Protein AF-A0A653UJF2-F1 (afdb_monomer_lite)

Structure (mmCIF, N/CA/C/O backbone):
data_AF-A0A653UJF2-F1
#
_entry.id   AF-A0A653UJF2-F1
#
loop_
_atom_site.group_PDB
_atom_site.id
_atom_site.type_symbol
_atom_site.label_atom_id
_atom_site.label_alt_id
_atom_site.label_comp_id
_atom_site.label_asym_id
_atom_site.label_entity_id
_atom_site.label_seq_id
_atom_site.pdbx_PDB_ins_code
_atom_site.Cartn_x
_atom_site.Cartn_y
_atom_site.Cartn_z
_atom_site.occupancy
_atom_site.B_iso_or_equiv
_atom_site.auth_seq_id
_atom_site.auth_comp_id
_atom_site.auth_asym_id
_atom_site.auth_atom_id
_atom_site.pdbx_PDB_model_num
ATOM 1 N N . MET A 1 1 ? -8.933 -13.054 4.714 1.00 60.75 1 MET A N 1
ATOM 2 C CA . MET A 1 1 ? -7.842 -12.246 5.298 1.00 60.75 1 MET A CA 1
ATOM 3 C C . MET A 1 1 ? -6.927 -11.861 4.148 1.00 60.75 1 MET A C 1
ATOM 5 O O . MET A 1 1 ? -6.588 -12.759 3.382 1.00 60.75 1 MET A O 1
ATOM 9 N N . ALA A 1 2 ? -6.644 -10.573 3.933 1.00 73.62 2 ALA A N 1
ATOM 10 C CA . ALA A 1 2 ? -5.767 -10.157 2.833 1.00 73.62 2 ALA A CA 1
ATOM 11 C C . ALA A 1 2 ? -4.318 -10.549 3.148 1.00 73.62 2 ALA A C 1
ATOM 13 O O . ALA A 1 2 ? -3.875 -10.426 4.286 1.00 73.62 2 ALA A O 1
ATOM 14 N N . SER A 1 3 ? -3.590 -11.050 2.149 1.00 84.69 3 SER A N 1
ATOM 15 C CA . SER A 1 3 ? -2.179 -11.398 2.326 1.00 84.69 3 SER A CA 1
ATOM 16 C C . SER A 1 3 ? -1.283 -10.190 2.013 1.00 84.69 3 SER A C 1
ATOM 18 O O . SER A 1 3 ? -1.582 -9.455 1.064 1.00 84.69 3 SER A O 1
ATOM 20 N N . PRO A 1 4 ? -0.152 -10.011 2.722 1.00 85.06 4 PRO A N 1
ATOM 21 C CA . PRO A 1 4 ? 0.852 -9.005 2.371 1.00 85.06 4 PRO A CA 1
ATOM 22 C C . PRO A 1 4 ? 1.318 -9.118 0.913 1.00 85.06 4 PRO A C 1
ATOM 24 O O . PRO A 1 4 ? 1.471 -8.110 0.230 1.00 85.06 4 PRO A O 1
ATOM 27 N N . GLY A 1 5 ? 1.445 -10.344 0.391 1.00 89.81 5 GLY A N 1
ATOM 28 C CA . GLY A 1 5 ? 1.807 -10.592 -1.009 1.00 89.81 5 GLY A CA 1
ATOM 29 C C . GLY A 1 5 ? 0.815 -10.001 -2.016 1.00 89.81 5 GLY A C 1
ATOM 30 O O . GLY A 1 5 ? 1.224 -9.460 -3.041 1.00 89.81 5 GLY A O 1
ATOM 31 N N . SER A 1 6 ? -0.488 -10.041 -1.722 1.00 93.19 6 SER A N 1
ATOM 32 C CA . SER A 1 6 ? -1.518 -9.453 -2.591 1.00 93.19 6 SER A CA 1
ATOM 33 C C . SER A 1 6 ? -1.415 -7.927 -2.643 1.00 93.19 6 SER A C 1
ATOM 35 O O . SER A 1 6 ? -1.531 -7.347 -3.720 1.00 93.19 6 SER A O 1
ATOM 37 N N . LEU A 1 7 ? -1.144 -7.288 -1.501 1.00 95.69 7 LEU A N 1
ATOM 38 C CA . LEU A 1 7 ? -0.914 -5.843 -1.418 1.00 95.69 7 LEU A CA 1
ATOM 39 C C . LEU A 1 7 ? 0.353 -5.436 -2.177 1.00 95.69 7 LEU A C 1
ATOM 41 O O . LEU A 1 7 ? 0.313 -4.504 -2.976 1.00 95.69 7 LEU A O 1
ATOM 45 N N . ILE A 1 8 ? 1.446 -6.186 -2.005 1.00 96.06 8 ILE A N 1
ATOM 46 C CA . ILE A 1 8 ? 2.705 -5.981 -2.736 1.00 96.06 8 ILE A CA 1
ATOM 47 C C . ILE A 1 8 ? 2.483 -6.094 -4.247 1.00 96.06 8 ILE A C 1
ATOM 49 O O . ILE A 1 8 ? 2.962 -5.249 -4.998 1.00 96.06 8 ILE A O 1
ATOM 53 N N . GLY A 1 9 ? 1.729 -7.098 -4.705 1.00 94.75 9 GLY A N 1
ATOM 54 C CA . GLY A 1 9 ? 1.439 -7.282 -6.128 1.00 94.75 9 GLY A CA 1
ATOM 55 C C . GLY A 1 9 ? 0.670 -6.106 -6.738 1.00 94.75 9 GLY A C 1
ATOM 56 O O . GLY A 1 9 ? 1.023 -5.634 -7.818 1.00 94.75 9 GLY A O 1
ATOM 57 N N . LYS A 1 10 ? -0.345 -5.585 -6.033 1.00 96.62 10 LYS A N 1
ATOM 58 C CA . LYS A 1 10 ? -1.087 -4.393 -6.481 1.00 96.62 10 LYS A CA 1
ATOM 59 C C . LYS A 1 10 ? -0.224 -3.134 -6.451 1.00 96.62 10 LYS A C 1
ATOM 61 O O . LYS A 1 10 ? -0.289 -2.334 -7.379 1.00 96.62 10 LYS A O 1
ATOM 66 N N . ALA A 1 11 ? 0.625 -2.992 -5.437 1.00 96.62 11 ALA A N 1
ATOM 67 C CA . ALA A 1 11 ? 1.570 -1.889 -5.339 1.00 96.62 11 ALA A CA 1
ATOM 68 C C . ALA A 1 11 ? 2.618 -1.920 -6.467 1.00 96.62 11 ALA A C 1
ATOM 70 O O . ALA A 1 11 ? 2.899 -0.895 -7.083 1.00 96.62 11 ALA A O 1
ATOM 71 N N . GLY A 1 12 ? 3.137 -3.103 -6.807 1.00 95.25 12 GLY A N 1
ATOM 72 C CA . GLY A 1 12 ? 4.098 -3.286 -7.895 1.00 95.25 12 GLY A CA 1
ATOM 73 C C . GLY A 1 12 ? 3.529 -2.931 -9.267 1.00 95.25 12 GLY A C 1
ATOM 74 O O . GLY A 1 12 ? 4.252 -2.400 -10.111 1.00 95.25 12 GLY A O 1
ATOM 75 N N . ALA A 1 13 ? 2.224 -3.120 -9.478 1.00 94.12 13 ALA A N 1
ATOM 76 C CA . ALA A 1 13 ? 1.569 -2.767 -10.735 1.00 94.12 13 ALA A CA 1
ATOM 77 C C . ALA A 1 13 ? 1.633 -1.259 -11.059 1.00 94.12 13 ALA A C 1
ATOM 79 O O . ALA A 1 13 ? 1.620 -0.889 -12.231 1.00 94.12 13 ALA A O 1
ATOM 80 N N . LEU A 1 14 ? 1.823 -0.379 -10.063 1.00 90.38 14 LEU A N 1
ATOM 81 C CA . LEU A 1 14 ? 2.038 1.054 -10.313 1.00 90.38 14 LEU A CA 1
ATOM 82 C C . LEU A 1 14 ? 3.292 1.359 -11.139 1.00 90.38 14 LEU A C 1
ATOM 84 O O . LEU A 1 14 ? 3.365 2.420 -11.760 1.00 90.38 14 LEU A O 1
ATOM 88 N N . THR A 1 15 ? 4.267 0.451 -11.156 1.00 88.88 15 THR A N 1
ATOM 89 C CA . THR A 1 15 ? 5.520 0.624 -11.905 1.00 88.88 15 THR A CA 1
ATOM 90 C C . THR A 1 15 ? 5.361 0.390 -13.410 1.00 88.88 15 THR A C 1
ATOM 92 O O . THR A 1 15 ? 6.243 0.753 -14.187 1.00 88.88 15 THR A O 1
ATOM 95 N N . ILE A 1 16 ? 4.230 -0.169 -13.850 1.00 90.81 16 ILE A N 1
ATOM 96 C CA . ILE A 1 16 ? 3.944 -0.405 -15.266 1.00 90.81 16 ILE A CA 1
ATOM 97 C C . ILE A 1 16 ? 3.650 0.941 -15.937 1.00 90.81 16 ILE A C 1
ATOM 99 O O . ILE A 1 16 ? 2.759 1.674 -15.516 1.00 90.81 16 ILE A O 1
ATOM 103 N N . ILE A 1 17 ? 4.401 1.291 -16.985 1.00 85.62 17 ILE A N 1
ATOM 104 C CA . ILE A 1 17 ? 4.342 2.623 -17.620 1.00 85.62 17 ILE A CA 1
ATOM 105 C C . ILE A 1 17 ? 3.004 2.847 -18.345 1.00 85.62 17 ILE A C 1
ATOM 107 O O . ILE A 1 17 ? 2.346 3.865 -18.134 1.00 85.62 17 ILE A O 1
ATO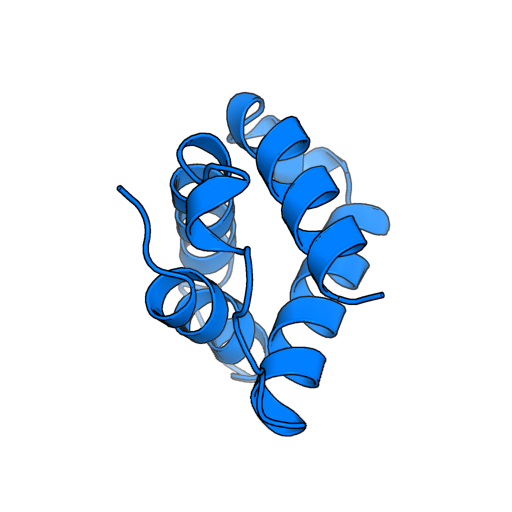M 111 N N . HIS A 1 18 ? 2.552 1.877 -19.142 1.00 87.50 18 HIS A N 1
ATOM 112 C CA . HIS A 1 18 ? 1.305 1.957 -19.910 1.00 87.50 18 HIS A CA 1
ATOM 113 C C . HIS A 1 18 ? 0.273 0.958 -19.397 1.00 87.50 18 HIS A C 1
ATOM 115 O O . HIS A 1 18 ? -0.016 -0.049 -20.037 1.00 87.50 18 HIS A O 1
ATOM 121 N N . ASP A 1 19 ? -0.268 1.249 -18.221 1.00 88.31 19 ASP A N 1
ATOM 122 C CA . ASP A 1 19 ? -1.306 0.437 -17.600 1.00 88.31 19 ASP A CA 1
ATOM 123 C C . ASP A 1 19 ? -2.672 1.131 -17.672 1.00 88.31 19 ASP A C 1
ATOM 125 O O . ASP A 1 19 ? -2.907 2.145 -17.007 1.00 88.31 19 ASP A O 1
ATOM 129 N N . SER A 1 20 ? -3.576 0.574 -18.482 1.00 90.44 20 SER A N 1
ATOM 130 C CA . SER A 1 20 ? -4.964 1.035 -18.608 1.00 90.44 20 SER A CA 1
ATOM 131 C C . SER A 1 20 ? -5.833 0.671 -17.399 1.00 90.44 20 SER A C 1
ATOM 133 O O . SER A 1 20 ? -6.918 1.227 -17.244 1.00 90.44 20 SER A O 1
ATOM 135 N N . LEU A 1 21 ? -5.364 -0.227 -16.527 1.00 92.19 21 LEU A N 1
ATOM 136 C CA . LEU A 1 21 ? -6.057 -0.691 -15.323 1.00 92.19 21 LEU A CA 1
ATOM 137 C C . LEU A 1 21 ? -5.466 -0.105 -14.035 1.00 92.19 21 LEU A C 1
ATOM 139 O O . LEU A 1 21 ? -5.820 -0.540 -12.939 1.00 92.19 21 LEU A O 1
ATOM 143 N N . ARG A 1 22 ? -4.624 0.928 -14.143 1.00 92.56 22 ARG A N 1
ATOM 144 C CA . ARG A 1 22 ? -3.923 1.540 -13.006 1.00 92.56 22 ARG A CA 1
ATOM 145 C C . ARG A 1 22 ? -4.856 1.937 -11.862 1.00 92.56 22 ARG A C 1
ATOM 147 O O . ARG A 1 22 ? -4.531 1.683 -10.706 1.00 92.56 22 ARG A O 1
ATOM 154 N N . GLN A 1 23 ? -6.009 2.538 -12.175 1.00 93.62 23 GLN A N 1
ATOM 155 C CA . GLN A 1 23 ? -6.998 2.915 -11.158 1.00 93.62 23 GLN A CA 1
ATOM 156 C C . GLN A 1 23 ? -7.551 1.680 -10.444 1.00 93.62 23 GLN A C 1
ATOM 158 O O . GLN A 1 23 ? -7.520 1.617 -9.223 1.00 93.62 23 GLN A O 1
ATOM 163 N N . ARG A 1 24 ? -7.911 0.633 -11.194 1.00 94.25 24 ARG A N 1
ATOM 164 C CA . ARG A 1 24 ? -8.369 -0.636 -10.618 1.00 94.25 24 ARG A CA 1
ATOM 165 C C . ARG A 1 24 ? -7.338 -1.240 -9.661 1.00 94.25 24 ARG A C 1
ATOM 167 O O . ARG A 1 24 ? -7.715 -1.837 -8.662 1.00 94.25 24 ARG A O 1
ATOM 174 N N . HIS A 1 25 ? -6.040 -1.117 -9.938 1.00 95.88 25 HIS A N 1
ATOM 175 C CA . HIS A 1 25 ? -5.010 -1.600 -9.013 1.00 95.88 25 HIS A CA 1
ATOM 176 C C . HIS A 1 25 ? -4.947 -0.805 -7.709 1.00 95.88 25 HIS A C 1
ATOM 178 O O . HIS A 1 25 ? -4.684 -1.404 -6.668 1.00 95.88 25 HIS A O 1
ATOM 184 N N . ILE A 1 26 ? -5.218 0.500 -7.759 1.00 95.88 26 ILE A N 1
ATOM 185 C CA . ILE A 1 26 ? -5.354 1.342 -6.568 1.00 95.88 26 ILE A CA 1
ATOM 186 C C . ILE A 1 26 ? -6.600 0.933 -5.779 1.00 95.88 26 ILE A C 1
ATOM 188 O O . ILE A 1 26 ? -6.495 0.671 -4.584 1.00 95.88 26 ILE A O 1
ATOM 192 N N . ASP A 1 27 ? -7.745 0.783 -6.442 1.00 96.00 27 ASP A N 1
ATOM 193 C CA . ASP A 1 27 ? -9.006 0.421 -5.783 1.00 96.00 27 ASP A CA 1
ATOM 194 C C . ASP A 1 27 ? -8.921 -0.975 -5.147 1.00 96.00 27 ASP A C 1
ATOM 196 O O . ASP A 1 27 ? -9.308 -1.179 -3.994 1.00 96.00 27 ASP A O 1
ATOM 200 N N . ASP A 1 28 ? -8.335 -1.939 -5.866 1.00 95.88 28 ASP A N 1
ATOM 201 C CA . ASP A 1 28 ? -8.071 -3.284 -5.356 1.00 95.88 28 ASP A CA 1
ATOM 202 C C . ASP A 1 28 ? -7.100 -3.241 -4.162 1.00 95.88 28 ASP A C 1
ATOM 204 O O . ASP A 1 28 ? -7.278 -3.981 -3.194 1.00 95.88 28 ASP A O 1
ATOM 208 N N . PHE A 1 29 ? -6.064 -2.394 -4.212 1.00 97.25 29 PHE A N 1
ATOM 209 C CA . PHE A 1 29 ? -5.126 -2.212 -3.102 1.00 97.25 29 PHE A CA 1
ATOM 210 C C . PHE A 1 29 ? -5.837 -1.659 -1.865 1.00 97.25 29 PHE A C 1
ATOM 212 O O . PHE A 1 29 ? -5.674 -2.218 -0.782 1.00 97.25 29 PHE A O 1
ATOM 219 N N . LEU A 1 30 ? -6.659 -0.618 -2.020 1.00 97.31 30 LEU A N 1
ATOM 220 C CA . LEU A 1 30 ? -7.437 -0.028 -0.929 1.00 97.31 30 LEU A CA 1
ATOM 221 C C . LEU A 1 30 ? -8.449 -1.023 -0.352 1.00 97.31 30 LEU A C 1
ATOM 223 O O . LEU A 1 30 ? -8.563 -1.149 0.865 1.00 97.31 30 LEU A O 1
ATOM 227 N N . THR A 1 31 ? -9.112 -1.802 -1.208 1.00 95.88 31 THR A N 1
ATOM 228 C CA . THR A 1 31 ? -10.039 -2.867 -0.796 1.00 95.88 31 THR A CA 1
ATOM 229 C C . THR A 1 31 ? -9.324 -3.946 0.020 1.00 95.88 31 THR A C 1
ATOM 231 O O . THR A 1 31 ? -9.824 -4.398 1.050 1.00 95.88 31 THR A O 1
ATOM 234 N N . LEU A 1 32 ? -8.126 -4.361 -0.405 1.00 96.12 32 LEU A N 1
ATOM 235 C CA . LEU A 1 32 ? -7.308 -5.313 0.349 1.00 96.12 32 LEU A CA 1
ATOM 236 C C . LEU A 1 32 ? -6.801 -4.709 1.664 1.00 96.12 32 LEU A C 1
ATOM 238 O O . LEU A 1 32 ? -6.776 -5.403 2.680 1.00 96.12 32 LEU A O 1
ATOM 242 N N . ALA A 1 33 ? -6.424 -3.429 1.656 1.00 95.94 33 ALA A N 1
ATOM 243 C CA . ALA A 1 33 ? -5.984 -2.712 2.845 1.00 95.94 33 ALA A CA 1
ATOM 244 C C . ALA A 1 33 ? -7.118 -2.611 3.876 1.00 95.94 33 ALA A C 1
ATOM 246 O O . ALA A 1 33 ? -6.876 -2.846 5.056 1.00 95.94 33 ALA A O 1
ATOM 247 N N . ALA A 1 34 ? -8.362 -2.383 3.449 1.00 95.38 34 ALA A N 1
ATOM 248 C CA . ALA A 1 34 ? -9.526 -2.292 4.336 1.00 95.38 34 ALA A CA 1
ATOM 249 C C . ALA A 1 34 ? -9.731 -3.541 5.216 1.00 95.38 34 ALA A C 1
ATOM 251 O O . ALA A 1 34 ? -10.298 -3.462 6.304 1.00 95.38 34 ALA A O 1
ATOM 252 N N . VAL A 1 35 ? -9.254 -4.706 4.767 1.00 94.62 35 VAL A N 1
ATOM 253 C CA . VAL A 1 35 ? -9.404 -5.981 5.485 1.00 94.62 35 VAL A CA 1
ATOM 254 C C . VAL A 1 35 ? -8.089 -6.529 6.046 1.00 94.62 35 VAL A C 1
ATOM 256 O O . VAL A 1 35 ? -8.074 -7.660 6.548 1.00 94.62 35 VAL A O 1
ATOM 259 N N . VAL A 1 36 ? -6.991 -5.766 5.967 1.00 93.12 36 VAL A N 1
ATOM 260 C CA . VAL A 1 36 ? -5.700 -6.157 6.544 1.00 93.12 36 VAL A CA 1
ATOM 261 C C . VAL A 1 36 ? -5.696 -5.909 8.050 1.00 93.12 36 VAL A C 1
ATOM 263 O O . VAL A 1 36 ? -6.071 -4.842 8.539 1.00 93.12 36 VAL A O 1
ATOM 266 N N . ARG A 1 37 ? -5.260 -6.904 8.816 1.00 93.00 37 ARG A N 1
ATOM 267 C CA . ARG A 1 37 ? -5.147 -6.817 10.274 1.00 93.00 37 ARG A CA 1
ATOM 268 C C . ARG A 1 37 ? -3.690 -6.662 10.678 1.00 93.00 37 ARG A C 1
ATOM 270 O O . ARG A 1 37 ? -2.781 -7.118 9.994 1.00 93.00 37 ARG A O 1
ATOM 277 N N . ALA A 1 38 ? -3.454 -6.104 11.863 1.00 91.00 38 ALA A N 1
ATOM 278 C CA . ALA A 1 38 ? -2.104 -6.016 12.427 1.00 91.00 38 ALA A CA 1
ATOM 279 C C . ALA A 1 38 ? -1.433 -7.397 12.594 1.00 91.00 38 ALA A C 1
ATOM 281 O O . ALA A 1 38 ? -0.213 -7.506 12.491 1.00 91.00 38 ALA A O 1
ATOM 282 N N . SER A 1 39 ? -2.220 -8.457 12.824 1.00 92.38 39 SER A N 1
ATOM 283 C CA . SER A 1 39 ? -1.734 -9.845 12.853 1.00 92.38 39 SER A CA 1
ATOM 284 C C . SER A 1 39 ? -1.130 -10.298 11.529 1.00 92.38 39 SER A C 1
ATOM 286 O O . SER A 1 39 ? -0.227 -11.125 11.538 1.00 92.38 39 SER A O 1
ATOM 288 N N . ASP A 1 40 ? -1.610 -9.749 10.415 1.00 90.75 40 ASP A N 1
ATOM 289 C CA . ASP A 1 40 ? -1.243 -10.170 9.060 1.00 90.75 40 ASP A CA 1
ATOM 290 C C . ASP A 1 40 ? 0.091 -9.544 8.638 1.00 90.75 40 ASP A C 1
ATOM 292 O O . ASP A 1 40 ? 0.768 -10.053 7.750 1.00 90.75 40 ASP A O 1
ATOM 296 N N . LEU A 1 41 ? 0.464 -8.441 9.296 1.00 90.38 41 LEU A N 1
ATOM 297 C CA . LEU A 1 41 ? 1.687 -7.673 9.061 1.00 90.38 41 LEU A CA 1
ATOM 298 C C . LEU A 1 41 ? 2.796 -8.009 10.068 1.00 90.38 41 LEU A C 1
ATOM 300 O O . LEU A 1 41 ? 3.966 -7.696 9.847 1.00 90.38 41 LEU A O 1
ATOM 304 N N . ARG A 1 42 ? 2.453 -8.641 11.195 1.00 88.69 42 ARG A N 1
ATOM 305 C CA . ARG A 1 42 ? 3.410 -8.948 12.260 1.00 88.69 42 ARG A CA 1
ATOM 306 C C . ARG A 1 42 ? 4.426 -9.988 11.790 1.00 88.69 42 ARG A C 1
ATOM 308 O O . ARG A 1 42 ? 4.059 -11.089 11.398 1.00 88.69 42 ARG A O 1
ATOM 315 N N . GLY A 1 43 ? 5.712 -9.658 11.912 1.00 86.81 43 GLY A N 1
ATOM 316 C CA . GLY A 1 43 ? 6.806 -10.568 11.558 1.00 86.81 43 GLY A CA 1
ATOM 317 C C . GLY A 1 43 ? 7.010 -10.747 10.052 1.00 86.81 43 GLY A C 1
ATOM 318 O O . GLY A 1 43 ? 7.815 -11.585 9.651 1.00 86.81 43 GLY A O 1
ATOM 319 N N . VAL A 1 44 ? 6.313 -9.967 9.219 1.00 89.31 44 VAL A N 1
ATOM 320 C CA . VAL A 1 44 ? 6.541 -9.957 7.774 1.00 89.31 44 VAL A CA 1
ATOM 321 C C . VAL A 1 44 ? 7.898 -9.317 7.494 1.00 89.31 44 VAL A C 1
ATOM 323 O O . VAL A 1 44 ? 8.180 -8.203 7.930 1.00 89.31 44 VAL A O 1
ATOM 326 N N . SER A 1 45 ? 8.743 -10.032 6.754 1.00 90.50 45 SER A N 1
ATOM 327 C CA . SER A 1 45 ? 9.995 -9.501 6.226 1.00 90.50 45 SER A CA 1
ATOM 328 C C . SER A 1 45 ? 9.809 -9.200 4.746 1.00 90.50 45 SER A C 1
ATOM 330 O O . SER A 1 45 ? 9.573 -10.106 3.950 1.00 90.50 45 SER A O 1
ATOM 332 N N . TYR A 1 46 ? 9.888 -7.921 4.395 1.00 91.19 46 TYR A N 1
ATOM 333 C CA . TYR A 1 46 ? 9.779 -7.461 3.017 1.00 91.19 46 TYR A CA 1
ATOM 334 C C . TYR A 1 46 ? 11.155 -7.437 2.356 1.00 91.19 46 TYR A C 1
ATOM 336 O O . TYR A 1 46 ? 12.111 -6.886 2.914 1.00 91.19 46 TYR A O 1
ATOM 344 N N . LYS A 1 47 ? 11.248 -7.956 1.132 1.00 95.25 47 LYS A N 1
ATOM 345 C CA . LYS A 1 47 ? 12.425 -7.731 0.284 1.00 95.25 47 LYS A CA 1
ATOM 346 C C . LYS A 1 47 ? 12.521 -6.244 -0.088 1.00 95.25 47 LYS A C 1
ATOM 348 O O . LYS A 1 47 ? 11.487 -5.579 -0.155 1.00 95.25 47 LYS A O 1
ATOM 353 N N . PRO A 1 48 ? 13.718 -5.721 -0.412 1.00 95.25 48 PRO A N 1
ATOM 354 C CA . PRO A 1 48 ? 13.886 -4.313 -0.783 1.00 95.25 48 PRO A CA 1
ATOM 355 C C . PRO A 1 48 ? 12.901 -3.835 -1.863 1.00 95.25 48 PRO A C 1
ATOM 357 O O . PRO A 1 48 ? 12.164 -2.884 -1.634 1.00 95.25 48 PRO A O 1
ATOM 360 N N . ALA A 1 49 ? 12.769 -4.577 -2.968 1.00 94.62 49 ALA A N 1
ATOM 361 C CA . ALA A 1 49 ? 11.840 -4.228 -4.047 1.00 94.62 49 ALA A CA 1
ATOM 362 C C . ALA A 1 49 ? 10.360 -4.215 -3.612 1.00 94.62 49 ALA A C 1
ATOM 364 O O . ALA A 1 49 ? 9.573 -3.402 -4.087 1.00 94.62 49 ALA A O 1
ATOM 365 N N . GLU A 1 50 ? 9.969 -5.096 -2.687 1.00 95.50 50 GLU A N 1
ATOM 366 C CA . GLU A 1 50 ? 8.599 -5.151 -2.162 1.00 95.50 50 GLU A CA 1
ATOM 367 C C . GLU A 1 50 ? 8.306 -3.927 -1.284 1.00 95.50 50 GLU A C 1
ATOM 369 O O . GLU A 1 50 ? 7.214 -3.359 -1.366 1.00 95.50 50 GLU A O 1
ATOM 374 N N . ARG A 1 51 ? 9.298 -3.482 -0.495 1.00 95.25 51 ARG A N 1
ATOM 375 C CA . ARG A 1 51 ? 9.213 -2.225 0.264 1.00 95.25 51 ARG A CA 1
ATOM 376 C C . ARG A 1 51 ? 9.084 -1.034 -0.671 1.00 95.25 51 ARG A C 1
ATOM 378 O O . ARG A 1 51 ? 8.223 -0.200 -0.427 1.00 95.25 51 ARG A O 1
ATOM 385 N N . ASP A 1 52 ? 9.873 -0.980 -1.742 1.00 95.69 52 ASP A N 1
ATOM 386 C CA . ASP A 1 52 ? 9.825 0.118 -2.714 1.00 95.69 52 ASP A CA 1
ATOM 387 C C . ASP A 1 52 ? 8.459 0.203 -3.406 1.00 95.69 52 ASP A C 1
ATOM 389 O O . ASP A 1 52 ? 7.898 1.288 -3.556 1.00 95.69 52 ASP A O 1
ATOM 393 N N . HIS A 1 53 ? 7.879 -0.941 -3.784 1.00 96.50 53 HIS A N 1
ATOM 394 C CA . HIS A 1 53 ? 6.530 -0.994 -4.347 1.00 96.50 53 HIS A CA 1
ATOM 395 C C . HIS A 1 53 ? 5.489 -0.435 -3.378 1.00 96.50 53 HIS A C 1
ATOM 397 O O . HIS A 1 53 ? 4.713 0.449 -3.753 1.00 96.50 53 HIS A O 1
ATOM 403 N N . LEU A 1 54 ? 5.489 -0.916 -2.132 1.00 96.44 54 LEU A N 1
ATOM 404 C CA . LEU A 1 54 ? 4.558 -0.441 -1.112 1.00 96.44 54 LEU A CA 1
ATOM 405 C C . LEU A 1 54 ? 4.772 1.049 -0.814 1.00 96.44 54 LEU A C 1
ATOM 407 O O . LEU A 1 54 ? 3.804 1.801 -0.797 1.00 96.44 54 LEU A O 1
ATOM 411 N N . ALA A 1 55 ? 6.017 1.500 -0.657 1.00 95.62 55 ALA A N 1
ATOM 412 C CA . ALA A 1 55 ? 6.348 2.901 -0.413 1.00 95.62 55 ALA A CA 1
ATOM 413 C C . ALA A 1 55 ? 5.866 3.816 -1.548 1.00 95.62 55 ALA A C 1
ATOM 415 O O . ALA A 1 55 ? 5.322 4.884 -1.277 1.00 95.62 55 ALA A O 1
ATOM 416 N N . ASN A 1 56 ? 5.993 3.387 -2.806 1.00 95.56 56 ASN A N 1
ATOM 417 C CA . ASN A 1 56 ? 5.498 4.143 -3.954 1.00 95.56 56 ASN A CA 1
ATOM 418 C C . ASN A 1 56 ? 3.961 4.258 -3.948 1.00 95.56 56 ASN A C 1
ATOM 420 O O . ASN A 1 56 ? 3.423 5.354 -4.091 1.00 95.56 56 ASN A O 1
ATOM 424 N N . MET A 1 57 ? 3.245 3.152 -3.704 1.00 96.81 57 MET A N 1
ATOM 425 C CA . MET A 1 57 ? 1.779 3.171 -3.568 1.00 96.81 57 MET A CA 1
ATOM 426 C C . MET A 1 57 ? 1.327 4.085 -2.424 1.00 96.81 57 MET A C 1
ATOM 428 O O . MET A 1 57 ? 0.463 4.936 -2.618 1.00 96.81 57 MET A O 1
ATOM 432 N N . LEU A 1 58 ? 1.940 3.955 -1.246 1.00 96.12 58 LEU A N 1
ATOM 433 C CA . LEU A 1 58 ? 1.606 4.775 -0.080 1.00 96.12 58 LEU A CA 1
ATOM 434 C C . LEU A 1 58 ? 1.926 6.256 -0.312 1.00 96.12 58 LEU A C 1
ATOM 436 O O . LEU A 1 58 ? 1.119 7.115 0.031 1.00 96.12 58 LEU A O 1
ATOM 440 N N . GLY A 1 59 ? 3.068 6.563 -0.933 1.00 95.25 59 GLY A N 1
ATOM 441 C CA . GLY A 1 59 ? 3.437 7.928 -1.303 1.00 95.25 59 GLY A CA 1
ATOM 442 C C . GLY A 1 59 ? 2.446 8.541 -2.288 1.00 95.25 59 GLY A C 1
ATOM 443 O O . GLY A 1 59 ?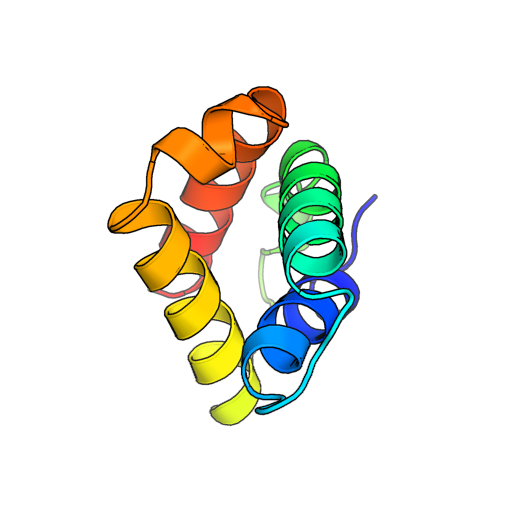 2.069 9.702 -2.146 1.00 95.25 59 GLY A O 1
ATOM 444 N N . ARG A 1 60 ? 1.956 7.753 -3.249 1.00 94.94 60 ARG A N 1
ATOM 445 C CA . ARG A 1 60 ? 0.918 8.202 -4.176 1.00 94.94 60 ARG A CA 1
ATOM 446 C C . ARG A 1 60 ? -0.394 8.524 -3.464 1.00 94.94 60 ARG A C 1
ATOM 448 O O . ARG A 1 60 ? -0.935 9.603 -3.672 1.00 94.94 60 ARG A O 1
ATOM 455 N N . LEU A 1 61 ? -0.869 7.631 -2.597 1.00 95.56 61 LEU A N 1
ATOM 456 C CA . LEU A 1 61 ? -2.094 7.846 -1.817 1.00 95.56 61 LEU A CA 1
ATOM 457 C C . LEU A 1 61 ? -1.981 9.049 -0.868 1.00 95.56 61 LEU A C 1
ATOM 459 O O . LEU A 1 61 ? -2.961 9.756 -0.662 1.00 95.56 61 LEU A O 1
ATOM 463 N N . ALA A 1 62 ? -0.788 9.315 -0.331 1.00 94.75 62 ALA A N 1
ATOM 464 C CA . ALA A 1 62 ? -0.534 10.499 0.487 1.00 94.75 62 ALA A CA 1
ATOM 465 C C . ALA A 1 62 ? -0.583 11.808 -0.324 1.00 94.75 62 ALA A C 1
ATOM 467 O O . ALA A 1 62 ? -1.053 12.824 0.184 1.00 94.75 62 ALA A O 1
ATOM 468 N N . ASN A 1 63 ? -0.111 11.788 -1.574 1.00 95.81 63 ASN A N 1
ATOM 469 C CA . ASN A 1 63 ? -0.077 12.964 -2.451 1.00 95.81 63 ASN A CA 1
ATOM 470 C C . ASN A 1 63 ? -1.395 13.206 -3.207 1.00 95.81 63 ASN A C 1
ATOM 472 O O . ASN A 1 63 ? -1.656 14.323 -3.647 1.00 95.81 63 ASN A O 1
ATOM 476 N N . GLU A 1 64 ? -2.219 12.172 -3.369 1.00 94.62 64 GLU A N 1
ATOM 477 C CA . GLU A 1 64 ? -3.496 12.210 -4.084 1.00 94.62 64 GLU A CA 1
ATOM 478 C C . GLU A 1 64 ? -4.627 11.667 -3.181 1.00 94.62 64 GLU A C 1
ATOM 480 O O . GLU A 1 64 ? -5.173 10.594 -3.455 1.00 94.62 64 GLU A O 1
ATOM 485 N N . PRO A 1 65 ? -4.999 12.369 -2.091 1.00 91.69 65 PRO A N 1
ATOM 486 C CA . PRO A 1 65 ? -5.961 11.864 -1.106 1.00 91.69 65 PRO A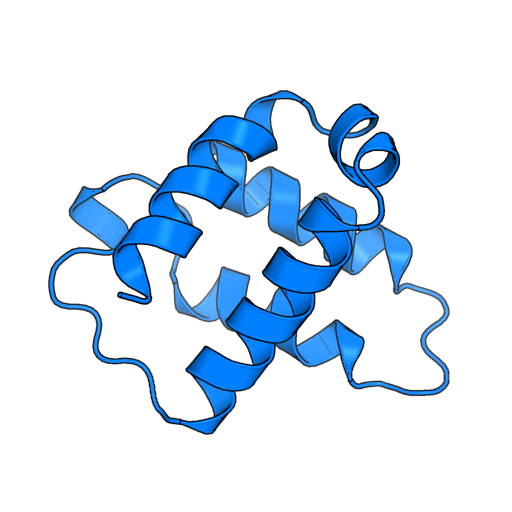 CA 1
ATOM 487 C C . PRO A 1 65 ? -7.344 11.566 -1.699 1.00 91.69 65 PRO A C 1
ATOM 489 O O . PRO A 1 65 ? -8.025 10.663 -1.216 1.00 91.69 65 PRO A O 1
ATOM 492 N N . GLN A 1 66 ? -7.723 12.235 -2.794 1.00 93.44 66 GLN A N 1
ATOM 493 C CA . GLN A 1 66 ? -8.951 11.950 -3.540 1.00 93.44 66 GLN A CA 1
ATOM 494 C C . GLN A 1 66 ? -9.034 10.501 -4.059 1.00 93.44 66 GLN A C 1
ATOM 496 O O . GLN A 1 66 ? -10.124 9.990 -4.299 1.00 93.44 66 GLN A O 1
ATOM 501 N N . LEU A 1 67 ? -7.903 9.798 -4.212 1.00 92.19 67 LEU A N 1
ATOM 502 C CA . LEU A 1 67 ? -7.903 8.378 -4.583 1.00 92.19 67 LEU A CA 1
ATOM 503 C C . LEU A 1 67 ? -8.485 7.494 -3.472 1.00 92.19 67 LEU A C 1
ATOM 505 O O . LEU A 1 67 ? -9.063 6.452 -3.765 1.00 92.19 67 LEU A O 1
ATOM 509 N N . MET A 1 68 ? -8.362 7.908 -2.208 1.00 92.19 68 MET A N 1
ATOM 510 C CA . MET A 1 68 ? -8.914 7.174 -1.066 1.00 92.19 68 MET A CA 1
ATOM 511 C C . MET A 1 68 ? -10.417 7.412 -0.876 1.00 92.19 68 MET A C 1
ATOM 513 O O . MET A 1 68 ? -11.064 6.627 -0.190 1.00 92.19 68 MET A O 1
ATOM 517 N N . GLU A 1 69 ? -11.002 8.436 -1.507 1.00 90.56 69 GLU A N 1
ATOM 518 C CA . GLU A 1 69 ? -12.449 8.703 -1.439 1.00 90.56 69 GLU A CA 1
ATOM 519 C C . GLU A 1 69 ? -13.283 7.601 -2.108 1.00 90.56 69 GLU A C 1
ATOM 521 O O . GLU A 1 69 ? -14.446 7.408 -1.762 1.00 90.56 69 GLU A O 1
ATOM 526 N N . GLN A 1 70 ? -12.689 6.849 -3.041 1.00 86.31 70 GLN A N 1
ATOM 527 C CA . GLN A 1 70 ? -13.362 5.756 -3.750 1.00 86.31 70 GLN A CA 1
ATOM 528 C C . GLN A 1 70 ? -13.531 4.502 -2.884 1.00 86.31 70 GLN A C 1
ATOM 530 O O . GLN A 1 70 ? -14.463 3.730 -3.102 1.00 86.31 70 GLN A O 1
ATOM 535 N N . VAL A 1 71 ? -12.642 4.306 -1.903 1.00 90.94 71 VAL A N 1
ATOM 536 C CA . VAL A 1 71 ? -12.682 3.191 -0.944 1.00 90.94 71 VAL A CA 1
ATOM 537 C C . VAL A 1 71 ? -12.282 3.716 0.446 1.00 90.94 71 VAL A C 1
ATOM 539 O O . VAL A 1 71 ? -11.151 3.487 0.895 1.00 90.94 71 VAL A O 1
ATOM 542 N N . PRO A 1 72 ? -13.179 4.450 1.136 1.00 89.19 72 PRO A N 1
ATOM 543 C CA . PRO A 1 72 ? -12.867 5.110 2.406 1.00 89.19 72 PRO A CA 1
ATOM 544 C C . PRO A 1 72 ? -12.385 4.149 3.501 1.00 89.19 72 PRO A C 1
ATOM 546 O O . PRO A 1 72 ? -11.533 4.499 4.319 1.00 89.19 72 PRO A O 1
ATOM 549 N N . GLU A 1 73 ? -12.881 2.911 3.498 1.00 90.06 73 GLU A N 1
ATOM 550 C CA . GLU A 1 73 ? -12.519 1.862 4.454 1.00 90.06 73 GLU A CA 1
ATOM 551 C C . GLU A 1 73 ? -11.038 1.456 4.352 1.00 90.06 73 GLU A C 1
ATOM 553 O O . GLU A 1 73 ? -10.465 0.928 5.306 1.00 90.06 73 GLU A O 1
ATOM 558 N N . GLY A 1 74 ? -10.391 1.727 3.213 1.00 91.62 74 GLY A N 1
ATOM 559 C CA . GLY A 1 74 ? -8.982 1.418 2.979 1.00 91.62 74 GLY A CA 1
ATOM 560 C C . GLY A 1 74 ? -8.013 2.281 3.789 1.00 91.62 74 GLY A C 1
ATOM 561 O O . GLY A 1 74 ? -6.901 1.832 4.069 1.00 91.62 74 GLY A O 1
ATOM 562 N N . ALA A 1 75 ? -8.418 3.485 4.210 1.00 92.94 75 ALA A N 1
ATOM 563 C CA . ALA A 1 75 ? -7.527 4.470 4.829 1.00 92.94 75 ALA A CA 1
ATOM 564 C C . ALA A 1 75 ? -6.874 3.966 6.130 1.00 92.94 75 ALA A C 1
ATOM 566 O O . ALA A 1 75 ? -5.675 4.141 6.350 1.00 92.94 75 ALA A O 1
ATOM 567 N N . GLU A 1 76 ? -7.635 3.274 6.980 1.00 91.81 76 GLU A N 1
ATOM 568 C CA . GLU A 1 76 ? -7.102 2.721 8.230 1.00 91.81 76 GLU A CA 1
ATOM 569 C C . GLU A 1 76 ? -6.095 1.585 7.963 1.00 91.81 76 GLU A C 1
ATOM 571 O O . GLU A 1 76 ? -5.074 1.453 8.640 1.00 91.81 76 GLU A O 1
ATOM 576 N N . GLY A 1 77 ? -6.356 0.765 6.942 1.00 93.44 77 GLY A N 1
ATOM 577 C CA . GLY A 1 77 ? -5.438 -0.277 6.484 1.00 93.44 77 GLY A CA 1
ATOM 578 C C . GLY A 1 77 ? -4.141 0.280 5.900 1.00 93.44 77 GLY A C 1
ATOM 579 O O . GLY A 1 77 ? -3.060 -0.237 6.187 1.00 93.44 77 GLY A O 1
ATOM 580 N N . VAL A 1 78 ? -4.243 1.362 5.127 1.00 95.50 78 VAL A N 1
ATOM 581 C CA . VAL A 1 78 ? -3.106 2.110 4.570 1.00 95.50 78 VAL A CA 1
ATOM 582 C C . VAL A 1 78 ? -2.190 2.611 5.687 1.00 95.50 78 VAL A C 1
ATOM 584 O O . VAL A 1 78 ? -0.975 2.425 5.607 1.00 95.50 78 VAL A O 1
ATOM 587 N N . GLU A 1 79 ? -2.750 3.155 6.769 1.00 94.00 79 GLU A N 1
ATOM 588 C CA . GLU A 1 79 ? -1.946 3.616 7.906 1.00 94.00 79 GLU A CA 1
ATOM 589 C C . GLU A 1 79 ? -1.238 2.459 8.627 1.00 94.00 79 GLU A C 1
ATOM 591 O O . GLU A 1 79 ? -0.049 2.550 8.941 1.00 94.00 79 GLU A O 1
ATOM 596 N N . ARG A 1 80 ? -1.911 1.315 8.817 1.00 93.62 80 ARG A N 1
ATOM 597 C CA . ARG A 1 80 ? -1.266 0.107 9.369 1.00 93.62 80 ARG A CA 1
ATOM 598 C C . ARG A 1 80 ? -0.101 -0.367 8.501 1.00 93.62 80 ARG A C 1
ATOM 600 O O . ARG A 1 80 ? 0.944 -0.741 9.035 1.00 93.62 80 ARG A O 1
ATOM 607 N N . LEU A 1 81 ? -0.264 -0.340 7.178 1.00 93.81 81 LEU A N 1
ATOM 608 C CA . LEU A 1 81 ? 0.799 -0.697 6.238 1.00 93.81 81 LEU A CA 1
ATOM 609 C C . LEU A 1 81 ? 1.980 0.264 6.347 1.00 93.81 81 LEU A C 1
ATOM 611 O O .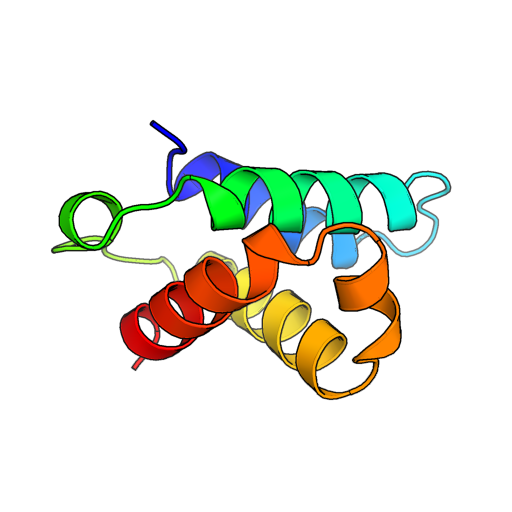 LEU A 1 81 ? 3.116 -0.199 6.441 1.00 93.81 81 LEU A O 1
ATOM 615 N N . ARG A 1 82 ? 1.717 1.573 6.427 1.00 93.19 82 ARG A N 1
ATOM 616 C CA . ARG A 1 82 ? 2.746 2.601 6.628 1.00 93.19 82 ARG A CA 1
ATOM 617 C C . ARG A 1 82 ? 3.554 2.355 7.901 1.00 93.19 82 ARG A C 1
ATOM 619 O O . ARG A 1 82 ? 4.776 2.437 7.865 1.00 93.19 82 ARG A O 1
ATOM 626 N N . ILE A 1 83 ? 2.889 2.003 9.002 1.00 91.56 83 ILE A N 1
ATOM 627 C CA . ILE A 1 83 ? 3.550 1.653 10.267 1.00 91.56 83 ILE A CA 1
ATOM 628 C C . ILE A 1 83 ? 4.396 0.384 10.111 1.00 91.56 83 ILE A C 1
ATOM 630 O O . ILE A 1 83 ? 5.519 0.355 10.595 1.00 91.56 83 ILE A O 1
ATOM 634 N N . SER A 1 84 ? 3.900 -0.642 9.411 1.00 90.06 84 SER A N 1
ATOM 635 C CA . SER A 1 84 ? 4.628 -1.911 9.226 1.00 90.06 84 SER A CA 1
ATOM 636 C C . SER A 1 84 ? 5.902 -1.808 8.376 1.00 90.06 84 SER A C 1
ATOM 638 O O . SER A 1 84 ? 6.703 -2.741 8.357 1.00 90.06 84 SER A O 1
ATOM 640 N N . LEU A 1 85 ? 6.072 -0.702 7.644 1.00 87.50 85 LEU A N 1
ATOM 641 C CA . LEU A 1 85 ? 7.256 -0.419 6.833 1.00 87.50 85 LEU A CA 1
ATOM 642 C C . LEU A 1 85 ? 8.334 0.376 7.581 1.00 87.50 85 LEU A C 1
ATOM 644 O O . LEU A 1 85 ? 9.399 0.587 6.997 1.00 87.50 85 LEU A O 1
ATOM 648 N N . ASN A 1 86 ? 8.084 0.807 8.820 1.00 77.19 86 ASN A N 1
ATOM 649 C CA . ASN A 1 86 ? 9.079 1.430 9.700 1.00 77.19 86 ASN A CA 1
ATOM 650 C C . ASN A 1 86 ? 9.659 0.388 10.658 1.00 77.19 86 ASN A C 1
ATOM 652 O O . ASN A 1 86 ? 10.896 0.400 10.831 1.00 77.19 86 ASN A O 1
#

pLDDT: mean 92.17, std 5.29, range [60.75, 97.31]

Foldseek 3Di:
DQALVLLLVLLQCCPDPDDPCNLVSLVSNLVSLLPDDLVRLPPDDDDPSSLVSLVNSLVVCVVCVVSCVSPVSSPVSSVSSVVSSD

Sequence (86 aa):
MASPGSLIGKAGALTIIHDSLRQRHIDDFLTLAAVVRASDLRGVSYKPAERDHLANMLGRLANEPQLMEQVPEGAEGVERLRISLN

Secondary structure (DSSP, 8-state):
---HHHHHHHHHHTT-TT-TTHHHHHHHHHHHHHT--HHHHTT----HHHHHHHHHHHHHHHH-GGGGGGSTTHHHHHHHHHHHT-

Radius of gyration: 11.74 Å; chains: 1; bounding box: 27×25×33 Å

=== Feature glossary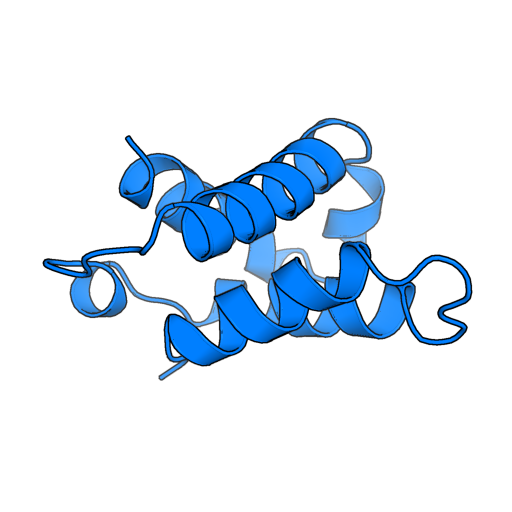 ===
The record interleaves many kinds of information about one protein. Here is each kind framed as the question it answers.

Q: What known structures does this most resemble?
A: Structural nearest neighbors (via Foldseek easy-search vs the PDB). Reported per hit: target PDB id, E-value, and alignment TM-score. A TM-score above ~0.5 is the conventional threshold for 'same fold'.

Q: Where is each backbone atom in 3D?
A: The mmCIF table is the protein's shape written out atom by atom. For each backbone N, Cα, C, and carbonyl O, it records an (x, y, z) coordinate triple in Å plus the residue type, chain letter, and residue number.

Q: What are the backbone torsion angles?
A: The φ/ψ torsion pair specifies the backbone conformation at each residue. φ rotates about the N–Cα bond, ψ about the Cα–C bond. Steric clashes forbid most of the (φ, ψ) plane — the allowed regions (α-helix basin, β-sheet basin, left-handed helix) are the Ramachandran-allowed regions.

Q: Which residues are buried vs exposed?
A: Solvent-accessible surface area (SASA) is the area in Å² traced out by the centre of a 1.4 Å probe sphere (a water molecule) rolled over the protein's van der Waals surface (Shrake–Rupley / Lee–Richards construction). Buried residues have near-zero SASA; fully exposed residues can exceed 200 Å². The total SASA scales roughly with the number of surface residues.

Q: How confident is the AlphaFold model at each residue?
A: pLDDT is the predicted lDDT-Cα score: AlphaFold's confidence that the local environment of each residue (all inter-atomic distances within 15 Å) is correctly placed. It is a per-residue number between 0 and 100, with higher meaning more reliable.

Q: What does the local fold look like, residue by residue?
A: 3Di is Foldseek's structural alphabet. Each residue is assigned one of twenty discrete states based on how its Cα sits relative to its spatial (not sequential) neighbors. Aligning 3Di strings finds structural homologs roughly as well as full 3D superposition, but orders of magnitude faster.

Q: How big and how compact is the whole molecule?
A: Radius of gyration (Rg) is the root-mean-square distance of Cα atoms from their centroid — a single number for overall size and compactness. A globular domain of N residues has Rg ≈ 2.2·N^0.38 Å; an extended or disordered chain has a much larger Rg. The Cα contact count is the number of residue pairs whose Cα atoms are within 8 Å and are more than four positions apart in sequence — a standard proxy for tertiary packing density. The bounding box is the smallest axis-aligned box enclosing all Cα atoms.

Q: Which residues are in helices, strands, or loops?
A: DSSP 8-state secondary structure assigns each residue one of H (α-helix), G (3₁₀-helix), I (π-helix), E (extended β-strand), B (isolated β-bridge), T (hydrogen-bonded turn), S (bend), or '-' (coil). The assignment is computed from backbone hydrogen-bond geometry via the Kabsch–Sander algorithm.

Q: How mobile is each atom in the crystal?
A: Crystallographic B-factors measure how much each atom's electron density is smeared out, in Å². They rise in mobile loops and surface residues and fall in the buried interior. In AlphaFold models this column is repurposed to hold pLDDT instead.

Q: What if only a Cα trace is available?
A: P-SEA three-state annotation labels each residue as helix, strand, or coil based purely on the geometry of the Cα trace. It serves as a fallback when the full backbone (and thus DSSP) is unavailable.

Q: What family and function is it annotated with?
A: Database cross-references. InterPro integrates a dozen domain/family signature databases into unified entries with residue-range hits. GO terms attach function/process/location labels with evidence codes. CATH codes position the fold in a four-level structural ta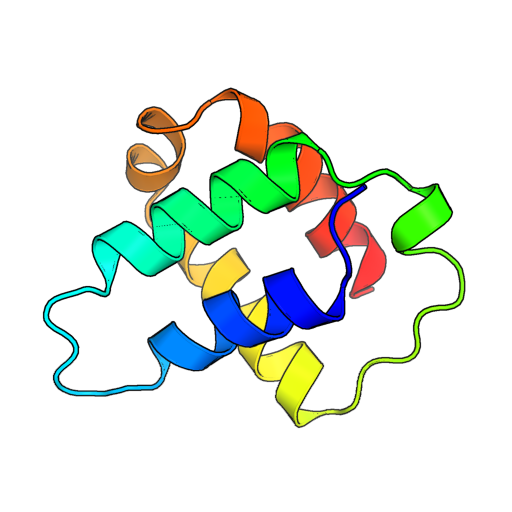xonomy. Organism is the NCBI-taxonomy species name.

Q: Are the domains correctly placed relative to each other?
A: Predicted Aligned Error (PAE) is an AlphaFold confidence matrix: entry (i, j) is the expected error in the position of residue j, in ångströms, when the prediction is superimposed on the true structure at residue i. Low PAE within a block of residues means that block is internally rigid and well-predicted; high PAE between two blocks means their relative placement is uncertain even if each block individually is confident.

Q: What do the diagnostic plots show?
A: Three diagnostic plots accompany the record. The Cα contact map visualizes the tertiary structure as a 2D adjacency matrix (8 Å cutoff, sequence-local contacts suppressed). The Ramachandran plot shows the distribution of backbone (φ, ψ) torsions, with points in the α and β basins reflecting secondary structure content. The PAE plot shows AlphaFold's inter-residue confidence as a color matrix.

Q: What is the amino-acid chain?
A: Primary structure: the covalent order of the twenty standard amino acids along the backbone. Two proteins with the same sequence will (almost always) fold to the same structure; two with 30% identity often share a fold but not the details.

Q: What do the rendered images show?
A: The six renders are orthographic views along the three Cartesian axes in both directions. Representation (cartoon, sticks, or surface) and color scheme (sequence-rainbow or by-chain) vary across proteins so the training set covers all the common visualization conventions.